Protein AF-A0A7X7DZD5-F1 (afdb_monomer_lite)

Foldseek 3Di:
DPPPLPAAALQPDDQVVQLPQPPCHNVNSVQSPVQDDDPDPVSSPVSRDPDDPVSSVSSVVVRYDNDD

pLDDT: mean 81.92, std 12.16, range [35.69, 91.31]

Secondary structure (DSSP, 8-state):
-------EETTT--HHHHHTSTTTHHHHHHHHHHHPPPSSHHHHHHHSTT--HHHHHHHHHTTEE---

Radius of gyration: 11.26 Å; chains: 1; bounding box: 22×32×28 Å

Structure (mmCIF, N/CA/C/O backbone):
data_AF-A0A7X7DZD5-F1
#
_entry.id   AF-A0A7X7DZD5-F1
#
loop_
_atom_site.group_PDB
_atom_site.id
_atom_site.type_symbol
_atom_site.label_atom_id
_atom_site.label_alt_id
_atom_site.label_comp_id
_atom_site.label_asym_id
_atom_site.label_entity_id
_atom_site.label_seq_id
_atom_site.pdbx_PDB_ins_code
_atom_site.Cartn_x
_atom_site.Cartn_y
_atom_site.Cartn_z
_atom_site.occupancy
_atom_site.B_iso_or_equiv
_atom_site.auth_seq_id
_atom_site.auth_comp_id
_atom_site.auth_asym_id
_atom_site.auth_atom_id
_atom_site.pdbx_PDB_model_num
ATOM 1 N N . MET A 1 1 ? -4.879 22.186 -16.504 1.00 35.69 1 MET A N 1
ATOM 2 C CA . MET A 1 1 ? -5.267 20.794 -16.802 1.00 35.69 1 MET A CA 1
ATOM 3 C C . MET A 1 1 ? -5.505 20.104 -15.471 1.00 35.69 1 MET A C 1
ATOM 5 O O . MET A 1 1 ? -4.660 20.252 -14.600 1.00 35.69 1 MET A O 1
ATOM 9 N N . ALA A 1 2 ? -6.662 19.475 -15.254 1.00 43.03 2 ALA A N 1
ATOM 10 C CA . ALA A 1 2 ? -6.890 18.702 -14.037 1.00 43.03 2 ALA A CA 1
ATOM 11 C C . ALA A 1 2 ? -6.078 17.412 -14.162 1.00 43.03 2 ALA A C 1
ATOM 13 O O . ALA A 1 2 ? -6.341 16.618 -15.058 1.00 43.03 2 ALA A O 1
ATOM 14 N N . GLU A 1 3 ? -5.051 17.258 -13.332 1.00 44.00 3 GLU A N 1
ATOM 15 C CA . GLU A 1 3 ? -4.307 16.009 -13.229 1.00 44.00 3 GLU A CA 1
ATOM 16 C C . GLU A 1 3 ? -5.305 14.932 -12.806 1.00 44.00 3 GLU A C 1
ATOM 18 O O . GLU A 1 3 ? -5.866 14.992 -11.708 1.00 44.00 3 GLU A O 1
ATOM 23 N N . GLU A 1 4 ? -5.609 14.005 -13.713 1.00 46.41 4 GLU A N 1
ATOM 24 C CA . GLU A 1 4 ? -6.360 12.803 -13.386 1.00 46.41 4 GLU A CA 1
ATOM 25 C C . GLU A 1 4 ? -5.590 12.107 -12.273 1.00 46.41 4 GLU A C 1
ATOM 27 O O . GLU A 1 4 ? -4.496 11.577 -12.472 1.00 46.41 4 GLU A O 1
ATOM 32 N N . ARG A 1 5 ? -6.133 12.205 -11.060 1.00 54.44 5 ARG A N 1
ATOM 33 C CA . ARG A 1 5 ? -5.585 11.610 -9.850 1.00 54.44 5 ARG A CA 1
ATOM 34 C C . ARG A 1 5 ? -5.725 10.099 -9.995 1.00 54.44 5 ARG A C 1
ATOM 36 O O . ARG A 1 5 ? -6.633 9.509 -9.424 1.00 54.44 5 ARG A O 1
ATOM 43 N N . ASN A 1 6 ? -4.840 9.480 -10.774 1.00 65.69 6 ASN A N 1
ATOM 44 C CA . ASN A 1 6 ? -4.657 8.031 -10.849 1.00 65.69 6 ASN A CA 1
ATOM 45 C C . ASN A 1 6 ? -3.988 7.555 -9.559 1.00 65.69 6 ASN A C 1
ATOM 47 O O . ASN A 1 6 ? -2.918 6.952 -9.559 1.00 65.69 6 ASN A O 1
ATOM 51 N N . THR A 1 7 ? -4.582 7.925 -8.427 1.00 77.62 7 THR A N 1
ATOM 52 C CA . THR A 1 7 ? -4.129 7.461 -7.139 1.00 77.62 7 THR A CA 1
ATOM 53 C C . THR A 1 7 ? -4.720 6.092 -6.900 1.00 77.62 7 THR A C 1
ATOM 55 O O . THR A 1 7 ? -5.942 5.948 -6.884 1.00 77.62 7 THR A O 1
ATOM 58 N N . ILE A 1 8 ? -3.859 5.097 -6.731 1.00 86.94 8 ILE A N 1
ATOM 59 C CA . ILE A 1 8 ? -4.288 3.731 -6.459 1.00 86.94 8 ILE A CA 1
ATOM 60 C C . ILE A 1 8 ? -4.636 3.645 -4.984 1.00 86.94 8 ILE A C 1
ATOM 62 O O . ILE A 1 8 ? -3.782 3.802 -4.112 1.00 86.94 8 ILE A O 1
ATOM 66 N N . ASP A 1 9 ? -5.908 3.410 -4.711 1.00 89.56 9 ASP A N 1
ATOM 67 C CA . ASP A 1 9 ? -6.400 3.266 -3.358 1.00 89.56 9 ASP A CA 1
ATOM 68 C C . ASP A 1 9 ? -6.132 1.851 -2.843 1.00 89.56 9 ASP A C 1
ATOM 70 O O . ASP A 1 9 ? -6.716 0.887 -3.310 1.00 89.56 9 ASP A O 1
ATOM 74 N N . ILE A 1 10 ? -5.238 1.705 -1.874 1.00 88.38 10 ILE A N 1
ATOM 75 C CA . ILE A 1 10 ? -4.774 0.409 -1.370 1.00 88.38 10 ILE A CA 1
ATOM 76 C C . ILE A 1 10 ? -5.905 -0.411 -0.720 1.00 88.38 10 ILE A C 1
ATOM 78 O O . ILE A 1 10 ? -5.852 -1.640 -0.716 1.00 88.38 10 ILE A O 1
ATOM 82 N N . ASN A 1 11 ? -6.940 0.247 -0.190 1.00 90.44 11 ASN A N 1
ATOM 83 C CA . ASN A 1 11 ? -8.066 -0.422 0.458 1.00 90.44 11 ASN A CA 1
ATOM 84 C C . ASN A 1 11 ? -9.081 -0.971 -0.557 1.00 90.44 11 ASN A C 1
ATOM 86 O O . ASN A 1 11 ? -9.680 -2.024 -0.322 1.00 90.44 11 ASN A O 1
ATOM 90 N N . THR A 1 12 ? -9.255 -0.287 -1.687 1.00 88.88 12 THR A N 1
ATOM 91 C CA . THR A 1 12 ? -10.268 -0.616 -2.704 1.00 88.88 12 THR A CA 1
ATOM 92 C C . THR A 1 12 ? -9.699 -1.187 -4.002 1.00 88.88 12 THR A C 1
ATOM 94 O O . THR A 1 12 ? -10.445 -1.806 -4.754 1.00 88.88 12 THR A O 1
ATOM 97 N N . ALA A 1 13 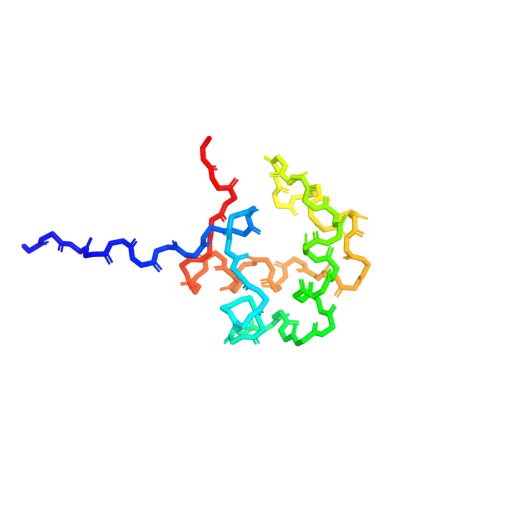? -8.400 -1.042 -4.256 1.00 89.56 13 ALA A N 1
ATOM 98 C CA . ALA A 1 13 ? -7.749 -1.541 -5.458 1.00 89.56 13 ALA A CA 1
ATOM 99 C C . ALA A 1 13 ? -7.735 -3.071 -5.537 1.00 89.56 13 ALA A C 1
ATOM 101 O O . ALA A 1 13 ? -7.661 -3.790 -4.535 1.00 89.56 13 ALA A O 1
ATOM 102 N N . ASP A 1 14 ? -7.745 -3.556 -6.775 1.00 91.31 14 ASP A N 1
ATOM 103 C CA . ASP A 1 14 ? -7.654 -4.971 -7.105 1.00 91.31 14 ASP A CA 1
ATOM 104 C C . ASP A 1 14 ? -6.232 -5.520 -6.972 1.00 91.31 14 ASP A C 1
ATOM 106 O O . ASP A 1 14 ? -5.238 -4.795 -7.078 1.00 91.31 14 ASP A O 1
ATOM 110 N N . PHE A 1 15 ? -6.139 -6.846 -6.835 1.00 90.88 15 PHE A N 1
ATOM 111 C CA . PHE A 1 15 ? -4.869 -7.570 -6.766 1.00 90.88 15 PHE A CA 1
ATOM 112 C C . PHE A 1 15 ? -3.909 -7.195 -7.891 1.00 90.88 15 PHE A C 1
ATOM 114 O O . PHE A 1 15 ? -2.740 -6.929 -7.640 1.00 90.88 15 PHE A O 1
ATOM 121 N N . GLU A 1 16 ? -4.400 -7.168 -9.130 1.00 90.44 16 GLU A N 1
ATOM 122 C CA . GLU A 1 16 ? -3.572 -6.882 -10.299 1.00 90.44 16 GLU A CA 1
ATOM 123 C C . GLU A 1 16 ? -2.985 -5.472 -10.241 1.00 90.44 16 GLU A C 1
ATOM 125 O O . GLU A 1 16 ? -1.810 -5.274 -10.537 1.00 90.44 16 GLU A O 1
ATOM 130 N N . THR A 1 17 ? -3.792 -4.496 -9.828 1.00 89.12 17 THR A N 1
ATOM 131 C CA . THR A 1 17 ? -3.369 -3.102 -9.675 1.00 89.12 17 THR A CA 1
ATOM 132 C C . THR A 1 17 ? -2.317 -2.978 -8.579 1.00 89.12 17 THR A C 1
ATOM 134 O O . THR A 1 17 ? -1.289 -2.340 -8.783 1.00 89.12 17 THR A O 1
ATOM 137 N N . LEU A 1 18 ? -2.530 -3.6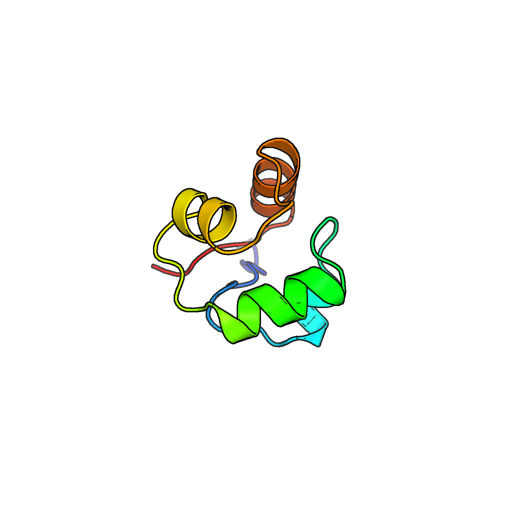47 -7.444 1.00 88.38 18 LEU A N 1
ATOM 138 C CA . LEU A 1 18 ? -1.575 -3.689 -6.341 1.00 88.38 18 LEU A CA 1
ATOM 139 C C . LEU A 1 18 ? -0.285 -4.425 -6.720 1.00 88.38 18 LEU A C 1
ATOM 141 O O . LEU A 1 18 ? 0.797 -3.974 -6.368 1.00 88.38 18 LEU A O 1
ATOM 145 N N . SER A 1 19 ? -0.371 -5.533 -7.455 1.00 89.44 19 SER A N 1
ATOM 146 C CA . SER A 1 19 ? 0.795 -6.312 -7.888 1.00 89.44 19 SER A CA 1
ATOM 147 C C . SER A 1 19 ? 1.647 -5.541 -8.901 1.00 89.44 19 SER A C 1
ATOM 149 O O . SER A 1 19 ? 2.876 -5.597 -8.855 1.00 89.44 19 SER A O 1
ATOM 151 N N . LYS A 1 20 ? 1.008 -4.727 -9.753 1.00 87.62 20 LYS A N 1
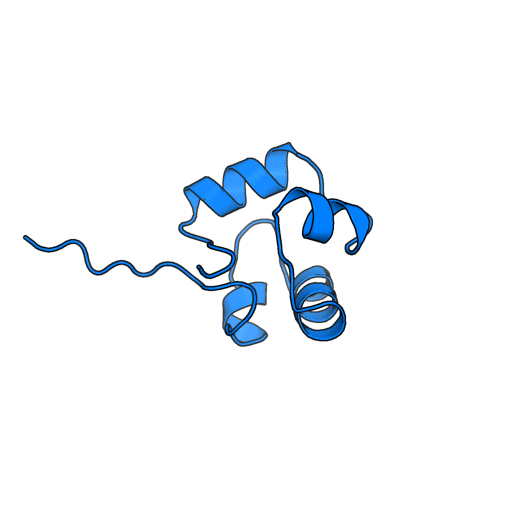ATOM 152 C CA . LYS A 1 20 ? 1.682 -3.808 -10.684 1.00 87.62 20 LYS A CA 1
ATOM 153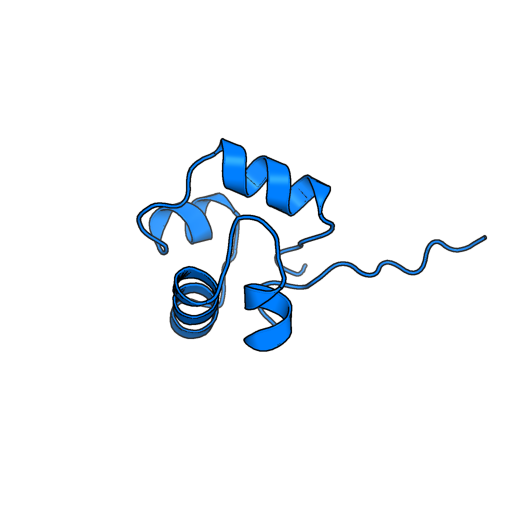 C C . LYS A 1 20 ? 2.416 -2.662 -9.981 1.00 87.62 20 LYS A C 1
ATOM 155 O O . LYS A 1 20 ? 3.253 -2.023 -10.617 1.00 87.62 20 LYS A O 1
ATOM 160 N N . LEU A 1 21 ? 2.134 -2.391 -8.701 1.00 83.50 21 LEU A N 1
ATOM 161 C CA . LEU A 1 21 ? 2.840 -1.343 -7.970 1.00 83.50 21 LEU A CA 1
ATOM 162 C C . LEU A 1 21 ? 4.297 -1.750 -7.705 1.00 83.50 21 LEU A C 1
ATOM 164 O O . LEU A 1 21 ? 4.558 -2.832 -7.155 1.00 83.50 21 LEU A O 1
ATOM 168 N N . PRO A 1 22 ? 5.260 -0.861 -8.010 1.00 76.38 22 PRO A N 1
ATOM 169 C CA . PRO A 1 22 ? 6.645 -1.082 -7.638 1.00 76.38 22 PRO A CA 1
ATOM 170 C C . PRO A 1 22 ? 6.733 -1.206 -6.113 1.00 76.38 22 PRO A C 1
ATOM 172 O O . PRO A 1 22 ? 6.055 -0.499 -5.374 1.00 76.38 22 PRO A O 1
ATOM 175 N N . MET A 1 23 ? 7.554 -2.142 -5.635 1.00 81.75 23 MET A N 1
ATOM 176 C CA . MET A 1 23 ? 7.702 -2.510 -4.218 1.00 81.75 23 MET A CA 1
ATOM 177 C C . MET A 1 23 ? 6.540 -3.288 -3.582 1.00 81.75 23 MET A C 1
ATOM 179 O O . MET A 1 23 ? 6.744 -3.834 -2.503 1.00 81.75 23 MET A O 1
ATOM 183 N N . VAL A 1 24 ? 5.361 -3.426 -4.187 1.00 85.31 24 VAL A N 1
ATOM 184 C CA . VAL A 1 24 ? 4.314 -4.315 -3.646 1.00 85.31 24 VAL A CA 1
ATOM 185 C C . VAL A 1 24 ? 4.513 -5.719 -4.218 1.00 85.31 24 VAL A C 1
ATOM 187 O O . VAL A 1 24 ? 4.889 -6.639 -3.486 1.00 85.31 24 VAL A O 1
ATOM 190 N N . GLY A 1 25 ? 4.353 -5.879 -5.533 1.00 83.62 25 GLY A N 1
ATOM 191 C CA . GLY A 1 25 ? 4.388 -7.189 -6.188 1.00 83.62 25 GLY A CA 1
ATOM 192 C C . GLY A 1 25 ? 3.318 -8.162 -5.669 1.00 83.62 25 GLY A C 1
ATOM 193 O O . GLY A 1 25 ? 2.592 -7.884 -4.713 1.00 83.62 25 GLY A O 1
ATOM 194 N N . ASP A 1 26 ? 3.246 -9.351 -6.266 1.00 88.88 26 ASP A N 1
ATOM 195 C CA . ASP A 1 26 ? 2.161 -10.317 -6.027 1.00 88.88 26 ASP A CA 1
ATOM 196 C C . ASP A 1 26 ? 2.007 -10.717 -4.558 1.00 88.88 26 ASP A C 1
ATOM 198 O O . ASP A 1 26 ? 0.906 -10.744 -4.010 1.00 88.88 26 ASP A O 1
ATOM 202 N N . LYS A 1 27 ? 3.129 -10.991 -3.879 1.00 86.50 27 LYS A N 1
ATOM 203 C CA . LYS A 1 27 ? 3.098 -11.439 -2.481 1.00 86.50 27 LYS A CA 1
ATOM 204 C C . LYS A 1 27 ? 2.450 -10.393 -1.583 1.00 86.50 27 LYS A C 1
ATOM 206 O O . LYS A 1 27 ? 1.563 -10.727 -0.806 1.00 86.50 27 LYS A O 1
ATOM 211 N N . ARG A 1 28 ? 2.879 -9.132 -1.678 1.00 84.81 28 ARG A N 1
ATOM 212 C CA . ARG A 1 28 ? 2.364 -8.083 -0.790 1.00 84.81 28 ARG A CA 1
ATOM 213 C C . ARG A 1 28 ? 0.993 -7.601 -1.229 1.00 84.81 28 ARG A C 1
ATOM 215 O O . ARG A 1 28 ? 0.201 -7.268 -0.360 1.00 84.81 28 ARG A O 1
ATOM 222 N N . ALA A 1 29 ? 0.690 -7.624 -2.526 1.00 89.94 29 ALA A N 1
ATOM 223 C CA . ALA A 1 29 ? -0.654 -7.363 -3.028 1.00 89.94 29 ALA A CA 1
ATOM 224 C C . ALA A 1 29 ? -1.667 -8.302 -2.362 1.00 89.94 29 ALA A C 1
ATOM 226 O O . ALA A 1 29 ? -2.694 -7.846 -1.869 1.00 89.94 29 ALA A O 1
ATOM 227 N N . GLN A 1 30 ? -1.334 -9.591 -2.235 1.00 89.88 30 GLN A N 1
ATOM 228 C CA . GLN A 1 30 ? -2.196 -10.545 -1.540 1.00 89.88 30 GLN A CA 1
ATOM 229 C C . GLN A 1 30 ? -2.362 -10.200 -0.055 1.00 89.88 30 GLN A C 1
ATOM 231 O O . GLN A 1 30 ? -3.481 -10.209 0.450 1.00 89.88 30 GLN A O 1
ATOM 236 N N . PHE A 1 31 ? -1.269 -9.857 0.635 1.00 88.69 31 PHE A N 1
ATOM 237 C CA . PHE A 1 31 ? -1.319 -9.438 2.041 1.00 88.69 31 PHE A CA 1
ATOM 238 C C . PHE A 1 31 ? -2.176 -8.190 2.247 1.00 88.69 31 PHE A C 1
ATOM 240 O O . PHE A 1 31 ? -2.968 -8.141 3.182 1.00 88.69 31 PHE A O 1
ATOM 247 N N . ILE A 1 32 ? -2.046 -7.200 1.363 1.00 87.75 32 ILE A N 1
ATOM 248 C CA . ILE A 1 32 ? -2.861 -5.985 1.373 1.00 87.75 32 ILE A CA 1
ATOM 249 C C . ILE A 1 32 ? -4.346 -6.350 1.294 1.00 87.75 32 ILE A C 1
ATOM 251 O O . ILE A 1 32 ? -5.139 -5.881 2.106 1.00 87.75 32 ILE A O 1
ATOM 255 N N . LEU A 1 33 ? -4.723 -7.232 0.366 1.00 88.62 33 LEU A N 1
ATOM 256 C CA . LEU A 1 33 ? -6.117 -7.653 0.204 1.00 88.62 33 LEU A CA 1
ATOM 257 C C . LEU A 1 33 ? -6.671 -8.436 1.395 1.00 88.62 33 LEU A C 1
ATOM 259 O O . LEU A 1 33 ? -7.879 -8.389 1.626 1.00 88.62 33 LEU A O 1
ATOM 263 N N . ASP A 1 34 ? -5.809 -9.161 2.101 1.00 90.38 34 ASP A N 1
ATOM 264 C CA . ASP A 1 34 ? -6.168 -9.975 3.262 1.00 90.38 34 ASP A CA 1
ATOM 265 C C . ASP A 1 34 ? -6.267 -9.134 4.551 1.00 90.38 34 ASP A C 1
ATOM 267 O O . ASP A 1 34 ? -7.095 -9.406 5.413 1.00 90.38 34 ASP A O 1
ATOM 271 N N . HIS A 1 35 ? -5.465 -8.067 4.663 1.00 88.12 35 HIS A N 1
ATOM 272 C CA . HIS A 1 35 ? -5.325 -7.265 5.890 1.00 88.12 35 HIS A CA 1
ATOM 273 C C . HIS A 1 35 ? -6.021 -5.891 5.853 1.00 88.12 35 HIS A C 1
ATOM 275 O O . HIS A 1 35 ? -6.062 -5.192 6.876 1.00 88.12 35 HIS A O 1
ATOM 281 N N . ARG A 1 36 ? -6.566 -5.489 4.698 1.00 86.75 36 ARG A N 1
ATOM 282 C CA . ARG A 1 36 ? -7.434 -4.308 4.564 1.00 86.75 36 ARG A CA 1
ATOM 283 C C . ARG A 1 36 ? -8.684 -4.430 5.465 1.00 86.75 36 ARG A C 1
ATOM 285 O O . ARG A 1 36 ? -9.199 -5.532 5.641 1.00 86.75 36 ARG A O 1
ATOM 292 N N . PRO A 1 37 ? -9.220 -3.320 6.006 1.00 89.69 37 PRO A N 1
ATOM 293 C CA . PRO A 1 37 ? -8.802 -1.947 5.7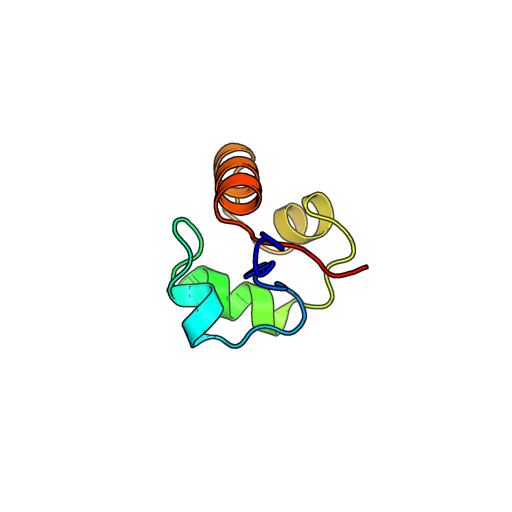47 1.00 89.69 37 PRO A CA 1
ATOM 294 C C . PRO A 1 37 ? -7.569 -1.518 6.558 1.00 89.69 37 PRO A C 1
ATOM 296 O O . PRO A 1 37 ? -7.380 -1.895 7.718 1.00 89.69 37 PRO A O 1
ATOM 299 N N . PHE A 1 38 ? -6.751 -0.679 5.931 1.00 87.81 38 PHE A N 1
ATOM 300 C CA . PHE A 1 38 ? -5.627 0.023 6.532 1.00 87.81 38 PHE A CA 1
ATOM 301 C C . PHE A 1 38 ? -6.014 1.468 6.805 1.00 87.81 38 PHE A C 1
ATOM 303 O O . PHE A 1 38 ? -6.398 2.197 5.892 1.00 87.81 38 PHE A O 1
ATOM 310 N N . ASN A 1 39 ? -5.861 1.894 8.055 1.00 88.00 39 ASN A N 1
ATOM 311 C CA . ASN A 1 39 ? -6.151 3.273 8.456 1.00 88.00 39 ASN A CA 1
ATOM 312 C C . ASN A 1 39 ? -4.968 4.216 8.197 1.00 88.00 39 ASN A C 1
ATOM 314 O O . ASN A 1 39 ? -5.122 5.433 8.154 1.00 88.00 39 ASN A O 1
ATOM 318 N N . SER A 1 40 ? -3.753 3.677 8.109 1.00 88.50 40 SER A N 1
ATOM 319 C CA . SER A 1 40 ? -2.519 4.452 7.983 1.00 88.50 40 SER A CA 1
ATOM 320 C C . SER A 1 40 ? -1.398 3.590 7.418 1.00 88.50 40 SER A C 1
ATOM 322 O O . SER A 1 40 ? -1.418 2.365 7.522 1.00 88.50 40 SER A O 1
ATOM 324 N N . TRP A 1 41 ? -0.386 4.237 6.842 1.00 85.94 41 TRP A N 1
ATOM 325 C CA . TRP A 1 41 ? 0.771 3.540 6.275 1.00 85.94 41 TRP A CA 1
ATOM 326 C C . TRP A 1 41 ? 1.543 2.748 7.333 1.00 85.94 41 TRP A C 1
ATOM 328 O O . TRP A 1 41 ? 2.095 1.695 7.033 1.00 85.94 41 TRP A O 1
ATOM 338 N N . GLU A 1 42 ? 1.545 3.225 8.578 1.00 87.25 42 GLU A N 1
ATOM 339 C CA . GLU A 1 42 ? 2.117 2.510 9.721 1.00 87.25 42 GLU A CA 1
ATOM 340 C C . GLU A 1 42 ? 1.333 1.239 10.068 1.00 87.25 42 GLU A C 1
ATOM 342 O O . GLU A 1 42 ? 1.951 0.210 10.326 1.00 87.25 42 GLU A O 1
ATOM 347 N N . ASP A 1 43 ? -0.004 1.271 10.002 1.00 88.56 43 ASP A N 1
ATOM 348 C CA . ASP A 1 43 ? -0.852 0.085 10.203 1.00 88.56 43 ASP A CA 1
ATOM 349 C C . ASP A 1 43 ? -0.577 -0.961 9.117 1.00 88.56 43 ASP A C 1
ATOM 351 O O . ASP A 1 43 ? -0.369 -2.135 9.412 1.00 88.56 43 ASP A O 1
ATOM 355 N N . MET A 1 44 ? -0.459 -0.520 7.862 1.00 85.94 44 MET A N 1
ATOM 356 C CA . MET A 1 44 ? -0.047 -1.388 6.760 1.00 85.94 44 MET A CA 1
ATOM 357 C C . MET A 1 44 ? 1.353 -1.973 6.985 1.00 85.94 44 MET A C 1
ATOM 359 O O . MET A 1 44 ? 1.541 -3.171 6.799 1.00 85.94 44 MET A O 1
ATOM 363 N N . LYS A 1 45 ? 2.327 -1.168 7.431 1.00 86.56 45 LYS A N 1
ATOM 364 C CA . LYS A 1 45 ? 3.685 -1.637 7.765 1.00 86.56 45 LYS A CA 1
ATOM 365 C C . LYS A 1 45 ? 3.670 -2.693 8.871 1.00 86.56 45 LYS A C 1
ATOM 367 O O . LYS A 1 45 ? 4.416 -3.663 8.801 1.00 86.56 45 LYS A O 1
ATOM 372 N N . ALA A 1 46 ? 2.846 -2.486 9.897 1.00 85.88 46 ALA A N 1
ATOM 373 C CA . ALA A 1 46 ? 2.738 -3.382 11.042 1.00 85.88 46 ALA A CA 1
ATOM 374 C C . ALA A 1 46 ? 2.049 -4.704 10.674 1.00 85.88 46 ALA A C 1
ATOM 376 O O . ALA A 1 46 ? 2.462 -5.764 11.140 1.00 85.88 46 ALA A O 1
ATOM 377 N N . LYS A 1 47 ? 1.025 -4.644 9.818 1.00 85.75 47 LYS A N 1
ATOM 378 C CA . LYS A 1 47 ? 0.253 -5.805 9.356 1.00 85.75 47 LYS A CA 1
ATOM 379 C C . LYS A 1 47 ? 0.935 -6.594 8.246 1.00 85.75 47 LYS A C 1
ATOM 381 O O . LYS A 1 47 ? 0.766 -7.805 8.182 1.00 85.75 47 LYS A O 1
ATOM 386 N N . VAL A 1 48 ? 1.682 -5.929 7.365 1.00 82.31 48 VAL A N 1
ATOM 387 C CA . VAL A 1 48 ? 2.370 -6.563 6.236 1.00 82.31 48 VAL A CA 1
ATOM 388 C C . VAL A 1 48 ? 3.856 -6.721 6.575 1.00 82.31 48 VAL A C 1
ATOM 390 O O . VAL A 1 48 ? 4.655 -5.813 6.321 1.00 82.31 48 VAL A O 1
ATOM 393 N N . PRO A 1 49 ? 4.269 -7.870 7.141 1.00 75.69 49 PRO A N 1
ATOM 394 C CA . PRO A 1 49 ? 5.660 -8.095 7.500 1.00 75.69 49 PRO A CA 1
ATOM 395 C C . PRO A 1 49 ? 6.565 -8.018 6.265 1.00 75.69 49 PRO A C 1
ATOM 397 O O . PRO A 1 49 ? 6.273 -8.560 5.199 1.00 75.69 49 PRO A O 1
ATOM 400 N N . GLY A 1 50 ? 7.690 -7.320 6.417 1.00 76.50 50 GLY A N 1
ATOM 401 C CA . GLY A 1 50 ? 8.643 -7.082 5.335 1.00 76.50 50 GLY A CA 1
ATOM 402 C C . GLY A 1 50 ? 8.376 -5.819 4.516 1.00 76.50 50 GLY A C 1
ATOM 403 O O . GLY A 1 50 ? 9.088 -5.604 3.537 1.00 76.50 50 GLY A O 1
ATOM 404 N N . PHE A 1 51 ? 7.401 -4.978 4.878 1.00 80.75 51 PHE A N 1
ATOM 405 C CA . PHE A 1 51 ? 7.326 -3.607 4.367 1.00 80.75 51 PHE A CA 1
ATOM 406 C C . PHE A 1 51 ? 8.317 -2.694 5.101 1.00 80.75 51 PHE A C 1
ATOM 408 O O . PHE A 1 51 ? 8.256 -2.529 6.320 1.00 80.75 51 PHE A O 1
ATOM 415 N N . SER A 1 52 ? 9.224 -2.073 4.351 1.00 82.19 52 SER A N 1
ATOM 416 C CA . SER A 1 52 ? 10.182 -1.095 4.880 1.00 82.19 52 SER A CA 1
ATOM 417 C C . SER A 1 52 ? 9.667 0.334 4.694 1.00 82.19 52 SER A C 1
ATOM 419 O O . SER A 1 52 ? 8.873 0.602 3.794 1.00 82.19 52 SER A O 1
ATOM 421 N N . GLU A 1 53 ? 10.170 1.285 5.484 1.00 83.25 53 GLU A N 1
ATOM 422 C CA . GLU A 1 53 ? 9.836 2.714 5.329 1.00 83.25 53 GLU A CA 1
ATOM 423 C C . GLU A 1 53 ? 10.154 3.266 3.937 1.00 83.25 53 GLU A C 1
ATOM 425 O O . GLU A 1 53 ? 9.360 4.032 3.390 1.00 83.25 53 G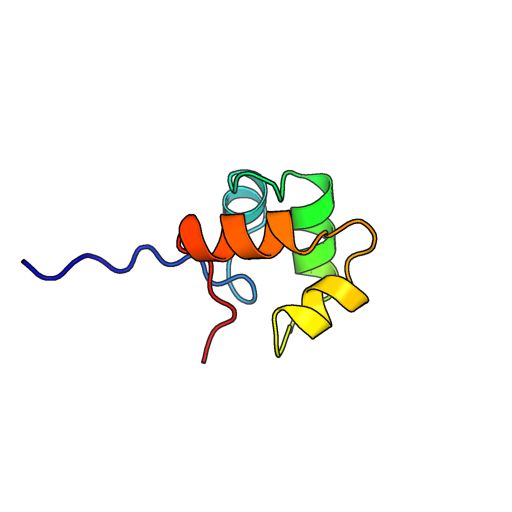LU A O 1
ATOM 430 N N . GLY A 1 54 ? 11.266 2.834 3.331 1.00 85.00 54 GLY A N 1
ATOM 431 C CA . GLY A 1 54 ? 11.611 3.206 1.956 1.00 85.00 54 GLY A CA 1
ATOM 432 C C . GLY A 1 54 ? 10.510 2.816 0.970 1.00 85.00 54 GLY A C 1
ATOM 433 O O . GLY A 1 54 ? 10.030 3.654 0.223 1.00 85.00 54 GLY A O 1
ATOM 434 N N . MET A 1 55 ? 9.983 1.595 1.081 1.00 85.50 55 MET A N 1
ATOM 435 C CA . MET A 1 55 ? 8.922 1.103 0.194 1.00 85.50 55 MET A CA 1
ATOM 436 C C . MET A 1 55 ? 7.609 1.869 0.354 1.00 85.50 55 MET A C 1
ATOM 438 O O . MET A 1 55 ? 6.913 2.109 -0.624 1.00 85.50 55 MET A O 1
ATOM 442 N N . ILE A 1 56 ? 7.268 2.279 1.578 1.00 85.75 56 ILE A N 1
ATOM 443 C CA . ILE A 1 56 ? 6.106 3.149 1.822 1.00 85.75 56 ILE A CA 1
ATOM 444 C C . ILE A 1 56 ? 6.320 4.517 1.174 1.00 85.75 56 ILE A C 1
ATOM 446 O O . ILE A 1 56 ? 5.383 5.112 0.647 1.00 85.75 56 ILE A O 1
ATOM 450 N N . SER A 1 57 ? 7.550 5.021 1.218 1.00 86.69 57 SER A N 1
ATOM 451 C CA . SER A 1 57 ? 7.915 6.304 0.618 1.00 86.69 57 SER A CA 1
ATOM 452 C C . SER A 1 57 ? 7.818 6.239 -0.908 1.00 86.69 57 SER A C 1
ATOM 454 O O . SER A 1 57 ? 7.228 7.129 -1.515 1.00 86.69 57 SER A O 1
ATOM 456 N N . ASP A 1 58 ? 8.295 5.150 -1.512 1.00 86.25 58 ASP A N 1
ATOM 457 C CA . ASP A 1 58 ? 8.129 4.858 -2.939 1.00 86.25 58 ASP A CA 1
ATOM 458 C C . ASP A 1 58 ? 6.657 4.701 -3.336 1.00 86.25 58 ASP A C 1
ATOM 460 O O . ASP A 1 58 ? 6.240 5.244 -4.356 1.00 86.25 58 ASP A O 1
ATOM 464 N N . LEU A 1 59 ? 5.837 4.031 -2.518 1.00 83.62 59 LEU A N 1
ATOM 465 C CA . LEU A 1 59 ? 4.398 3.913 -2.776 1.00 83.62 59 LEU A CA 1
ATOM 466 C C . LEU A 1 59 ? 3.698 5.271 -2.778 1.00 83.62 59 LEU A C 1
ATOM 468 O O . LEU A 1 59 ? 2.920 5.559 -3.687 1.00 83.62 59 LEU A O 1
ATOM 472 N N . LYS A 1 60 ? 4.011 6.124 -1.797 1.00 82.69 60 LYS A N 1
ATOM 473 C CA . LYS A 1 60 ? 3.511 7.505 -1.748 1.00 82.69 60 LYS A CA 1
ATOM 474 C C . LYS A 1 60 ? 3.942 8.310 -2.979 1.00 82.69 60 LYS A C 1
ATOM 476 O O . LYS A 1 60 ? 3.201 9.189 -3.407 1.00 82.69 60 LYS A O 1
ATOM 481 N N . ASN A 1 61 ? 5.112 8.009 -3.546 1.00 83.19 61 ASN A N 1
ATOM 482 C CA . ASN A 1 61 ? 5.621 8.641 -4.764 1.00 83.19 61 ASN A CA 1
ATOM 483 C C . ASN A 1 61 ? 4.949 8.082 -6.038 1.00 83.19 61 ASN A C 1
ATOM 485 O O . ASN A 1 61 ? 4.625 8.843 -6.938 1.00 83.19 61 ASN A O 1
ATOM 489 N N . SER A 1 62 ? 4.636 6.780 -6.071 1.00 74.88 62 SER A N 1
ATOM 490 C CA . SER A 1 62 ? 3.933 6.082 -7.168 1.00 74.88 62 SER A CA 1
ATOM 491 C C . SER A 1 62 ? 2.415 6.303 -7.197 1.00 74.88 62 SER A C 1
ATOM 493 O O . SER A 1 62 ? 1.695 5.538 -7.833 1.00 74.88 62 SER A O 1
ATOM 495 N N . ASN A 1 63 ? 1.911 7.333 -6.513 1.00 82.25 63 ASN A N 1
ATOM 496 C CA . ASN A 1 63 ? 0.490 7.681 -6.449 1.00 82.25 63 ASN A CA 1
ATOM 497 C C . ASN A 1 63 ? -0.382 6.712 -5.619 1.00 82.25 63 ASN A C 1
ATOM 499 O O . ASN A 1 63 ? -1.601 6.741 -5.740 1.00 82.25 63 ASN A O 1
ATOM 503 N N . ALA A 1 64 ? 0.161 5.874 -4.736 1.00 86.19 64 ALA A N 1
ATOM 504 C CA . ALA A 1 64 ? -0.684 5.059 -3.858 1.00 86.19 64 ALA A CA 1
ATOM 505 C C . ALA A 1 64 ? -1.278 5.881 -2.690 1.00 86.19 64 ALA A C 1
ATOM 507 O O . ALA A 1 64 ? -0.618 6.753 -2.122 1.00 86.19 64 ALA A O 1
ATOM 508 N N . THR A 1 65 ? -2.520 5.584 -2.298 1.00 87.75 65 THR A N 1
ATOM 509 C CA . THR A 1 65 ? -3.249 6.231 -1.190 1.00 87.75 65 THR A CA 1
ATOM 510 C C . THR A 1 65 ? -4.018 5.201 -0.357 1.00 87.75 65 THR A C 1
ATOM 512 O O . THR A 1 65 ? -4.313 4.118 -0.843 1.00 87.75 65 THR A O 1
ATOM 515 N N . LEU A 1 66 ? -4.356 5.511 0.895 1.00 84.88 66 LEU A N 1
ATOM 516 C CA . LEU A 1 66 ? -5.105 4.612 1.795 1.00 84.88 66 LEU A CA 1
ATOM 517 C C . LEU A 1 66 ? -6.583 5.006 1.937 1.00 84.88 66 LEU A C 1
ATOM 519 O O . LEU A 1 66 ? -7.219 4.682 2.935 1.00 84.88 66 LEU A O 1
ATOM 523 N N . GLY A 1 67 ? -7.133 5.708 0.950 1.00 71.44 67 GLY A N 1
ATOM 524 C CA . GLY A 1 67 ? -8.460 6.308 1.055 1.00 71.44 67 GLY A CA 1
ATOM 525 C C . GLY A 1 67 ? -8.497 7.437 2.081 1.00 71.44 67 GLY A C 1
ATOM 526 O O . GLY A 1 67 ? -7.546 7.658 2.832 1.00 71.44 67 GLY A O 1
ATOM 527 N N . LYS A 1 68 ? -9.578 8.213 2.061 1.00 55.00 68 LYS A N 1
ATOM 528 C CA . LYS A 1 68 ? -9.906 9.164 3.127 1.00 55.00 68 LYS A CA 1
ATOM 529 C C . LYS A 1 68 ? -10.979 8.576 4.022 1.00 55.00 68 LYS A C 1
ATOM 531 O O . LYS A 1 68 ? -11.881 7.921 3.457 1.00 55.00 68 LYS A O 1
#

Sequence (68 aa):
MAEERNTIDINTADFETLSKLPMVGDKRAQFILDHRPFNSWEDMKAKVPGFSEGMISDLKNSNATLGK